Protein AF-A0A7W0K299-F1 (afdb_monomer_lite)

pLDDT: mean 93.39, std 6.29, range [63.47, 98.62]

Secondary structure (DSSP, 8-state):
-HHHHHHTTSSSEEEEES--HHHHHHHHHHHHHTT-EEEESSSSTTSEEEEE-HHHHHHHHHHH--

Foldseek 3Di:
DVLLCCLVVVDAKDKDFQDDCVVCVVSQVSNVVSVKHWDFLDDDPRGMIMIHHPVVCVVCSVVRPD

Sequence (66 aa):
LDLAWLAAGRVDAFFERGLQHWDWAAGRLLVEEAGGSVGWLDDGWPGMIAASGDELLAELRPFVSA

Structure (mmCIF, N/CA/C/O backbone):
data_AF-A0A7W0K299-F1
#
_entry.id   AF-A0A7W0K299-F1
#
loop_
_atom_site.group_PDB
_atom_site.id
_atom_site.type_symbol
_atom_site.label_atom_id
_atom_site.label_alt_id
_atom_site.label_comp_id
_atom_site.label_asym_id
_atom_site.label_entity_id
_atom_site.label_seq_id
_atom_site.pdbx_PDB_ins_code
_atom_site.Cartn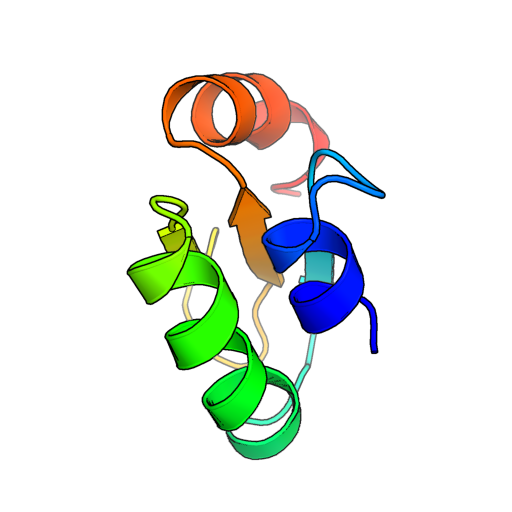_x
_atom_site.Cartn_y
_atom_site.Cartn_z
_atom_site.occupancy
_atom_site.B_iso_or_equiv
_atom_site.auth_seq_id
_atom_site.auth_comp_id
_atom_site.auth_asym_id
_atom_site.auth_atom_id
_atom_site.pdbx_PDB_model_num
ATOM 1 N N . LEU A 1 1 ? -3.113 -9.884 -4.833 1.00 93.19 1 LEU A N 1
ATOM 2 C CA . LEU A 1 1 ? -4.346 -9.876 -3.993 1.00 93.19 1 LEU A CA 1
ATOM 3 C C . LEU A 1 1 ? -4.098 -9.155 -2.674 1.00 93.19 1 LEU A C 1
ATOM 5 O O . LEU A 1 1 ? -5.018 -8.590 -2.099 1.00 93.19 1 LEU A O 1
ATOM 9 N N . ASP A 1 2 ? -2.848 -9.142 -2.240 1.00 98.00 2 ASP A N 1
ATOM 10 C CA . ASP A 1 2 ? -2.384 -8.711 -0.927 1.00 98.00 2 ASP A CA 1
ATOM 11 C C . ASP A 1 2 ? -2.700 -7.241 -0.656 1.00 98.00 2 ASP A C 1
ATOM 13 O O . ASP A 1 2 ? -3.265 -6.923 0.382 1.00 98.00 2 ASP A O 1
ATOM 17 N N . LEU A 1 3 ? -2.503 -6.355 -1.639 1.00 98.25 3 LEU A N 1
ATOM 18 C CA . LEU A 1 3 ? -2.901 -4.944 -1.524 1.00 98.25 3 LEU A CA 1
ATOM 19 C C . LEU A 1 3 ? -4.421 -4.750 -1.360 1.00 98.25 3 LEU A C 1
ATOM 21 O O . LEU A 1 3 ? -4.853 -3.843 -0.657 1.00 98.25 3 LEU A O 1
ATOM 25 N N . ALA A 1 4 ? -5.250 -5.614 -1.957 1.00 98.56 4 ALA A N 1
ATOM 26 C CA . ALA A 1 4 ? -6.701 -5.561 -1.762 1.00 98.56 4 ALA A CA 1
ATOM 27 C C . ALA A 1 4 ? -7.109 -6.100 -0.380 1.00 98.56 4 ALA A C 1
ATOM 29 O O . ALA A 1 4 ? -8.096 -5.655 0.202 1.00 98.56 4 ALA A O 1
ATOM 30 N N . TRP A 1 5 ? -6.359 -7.064 0.159 1.00 98.62 5 TRP A N 1
ATOM 31 C CA . TRP A 1 5 ? -6.526 -7.523 1.536 1.00 98.62 5 TRP A CA 1
ATOM 32 C C . TRP A 1 5 ? -6.092 -6.470 2.550 1.00 98.62 5 TRP A C 1
ATOM 34 O O . TRP A 1 5 ? -6.815 -6.275 3.524 1.00 98.62 5 TRP A O 1
ATOM 44 N N . LEU A 1 6 ? -4.995 -5.761 2.284 1.00 98.25 6 LEU A N 1
ATOM 45 C CA . LEU A 1 6 ? -4.545 -4.616 3.070 1.00 98.25 6 LEU A CA 1
ATOM 46 C C . LEU A 1 6 ? -5.610 -3.515 3.086 1.00 98.25 6 LEU A C 1
ATOM 48 O O . LEU A 1 6 ? -6.065 -3.121 4.153 1.00 98.25 6 LEU A O 1
ATOM 52 N N . ALA A 1 7 ? -6.094 -3.095 1.913 1.00 98.44 7 ALA A N 1
ATOM 53 C CA . ALA A 1 7 ? -7.155 -2.090 1.805 1.00 98.44 7 ALA A CA 1
ATOM 54 C C . ALA A 1 7 ? -8.451 -2.499 2.535 1.00 98.44 7 ALA A C 1
ATOM 56 O O . ALA A 1 7 ? -9.197 -1.654 3.019 1.00 98.44 7 ALA A O 1
ATOM 57 N N . ALA A 1 8 ? -8.724 -3.802 2.636 1.00 98.31 8 ALA A N 1
ATOM 58 C CA . ALA A 1 8 ? -9.872 -4.344 3.358 1.00 98.31 8 ALA A CA 1
ATOM 59 C C . ALA A 1 8 ? -9.611 -4.609 4.856 1.00 98.31 8 ALA A C 1
ATOM 61 O O . ALA A 1 8 ? -10.466 -5.210 5.507 1.00 98.31 8 ALA A O 1
ATOM 62 N N . GLY A 1 9 ? -8.441 -4.237 5.389 1.00 96.81 9 GLY A N 1
ATOM 63 C CA . GLY A 1 9 ? -8.073 -4.439 6.794 1.00 96.81 9 GLY A CA 1
ATOM 64 C C . GLY A 1 9 ? -7.905 -5.906 7.203 1.00 96.81 9 GLY A C 1
ATOM 65 O O . GLY A 1 9 ? -8.119 -6.251 8.361 1.00 96.81 9 GLY A O 1
ATOM 66 N N . ARG A 1 10 ? -7.584 -6.802 6.259 1.00 98.25 10 ARG A N 1
ATOM 67 C CA . ARG A 1 10 ? -7.326 -8.230 6.548 1.00 98.25 10 ARG A CA 1
ATOM 68 C C . ARG A 1 10 ? -5.881 -8.513 6.947 1.00 98.25 10 ARG A C 1
ATOM 70 O O . ARG A 1 10 ? -5.618 -9.541 7.562 1.00 98.25 10 ARG A O 1
ATOM 77 N N . VAL A 1 11 ? -4.970 -7.641 6.535 1.00 97.56 11 VAL A N 1
ATOM 78 C CA . VAL A 1 11 ? -3.548 -7.637 6.885 1.00 97.56 11 VAL A CA 1
ATOM 79 C C . VAL A 1 11 ? -3.138 -6.190 7.133 1.00 97.56 11 VAL A C 1
ATOM 81 O O . VAL A 1 11 ? -3.759 -5.288 6.573 1.00 97.56 11 VAL A O 1
ATOM 84 N N . ASP A 1 12 ? -2.101 -5.975 7.938 1.00 96.56 12 ASP A N 1
ATOM 85 C CA . ASP A 1 12 ? -1.700 -4.630 8.379 1.00 96.56 12 ASP A CA 1
ATOM 86 C C . ASP A 1 12 ? -0.597 -4.004 7.507 1.00 96.56 12 ASP A C 1
ATOM 88 O O . ASP A 1 12 ? -0.439 -2.782 7.458 1.00 96.56 12 ASP A O 1
ATOM 92 N N . ALA A 1 13 ? 0.174 -4.828 6.791 1.00 96.25 13 ALA A N 1
ATOM 93 C CA . ALA A 1 13 ? 1.238 -4.371 5.905 1.00 96.25 13 ALA A CA 1
ATOM 94 C C . ALA A 1 13 ? 1.492 -5.347 4.747 1.00 96.25 13 ALA A C 1
ATOM 96 O O . ALA A 1 13 ? 1.227 -6.546 4.840 1.00 96.25 13 ALA A O 1
ATOM 97 N N . PHE A 1 14 ? 2.055 -4.817 3.666 1.00 96.56 14 PHE A N 1
ATOM 98 C CA . PHE A 1 14 ? 2.561 -5.550 2.512 1.00 96.56 14 PHE A CA 1
ATOM 99 C C . PHE A 1 14 ? 3.960 -5.038 2.168 1.00 96.56 14 PHE A C 1
ATOM 101 O O . PHE A 1 14 ? 4.196 -3.833 2.224 1.00 96.56 14 PHE A O 1
ATOM 108 N N . PHE A 1 15 ? 4.874 -5.926 1.783 1.00 95.00 15 PHE A N 1
ATOM 109 C CA . PHE A 1 15 ? 6.147 -5.549 1.179 1.00 95.00 15 PHE A CA 1
ATOM 110 C C . PHE A 1 15 ? 6.675 -6.666 0.280 1.00 95.00 15 PHE A C 1
ATOM 112 O O . PHE A 1 15 ? 6.598 -7.841 0.635 1.00 95.00 15 PHE A O 1
ATOM 119 N N . GLU A 1 16 ? 7.214 -6.311 -0.884 1.00 94.88 16 GLU A N 1
ATOM 120 C CA . GLU A 1 16 ? 7.763 -7.271 -1.841 1.00 94.88 16 GLU A CA 1
ATOM 121 C C . GLU A 1 16 ? 8.799 -6.612 -2.759 1.00 94.88 16 GLU A C 1
ATOM 123 O O . GLU A 1 16 ? 8.667 -5.448 -3.147 1.00 94.88 16 GLU A O 1
ATOM 128 N N . ARG A 1 17 ? 9.843 -7.364 -3.121 1.00 93.31 17 ARG A N 1
ATOM 129 C CA . ARG A 1 17 ? 10.943 -6.889 -3.968 1.00 93.31 17 ARG A CA 1
ATOM 130 C C . ARG A 1 17 ? 10.762 -7.344 -5.415 1.00 93.31 17 ARG A C 1
ATOM 132 O O . ARG A 1 17 ? 10.415 -8.492 -5.668 1.00 93.31 17 ARG A O 1
ATOM 139 N N . GLY A 1 18 ? 11.080 -6.466 -6.366 1.00 93.25 18 GLY A N 1
ATOM 140 C CA . GLY A 1 18 ? 11.161 -6.823 -7.789 1.00 93.25 18 GLY A CA 1
ATOM 141 C C . GLY A 1 18 ? 9.827 -6.859 -8.540 1.00 93.25 18 GLY A C 1
ATOM 142 O O . GLY A 1 18 ? 9.795 -7.305 -9.689 1.00 93.25 18 GLY A O 1
ATOM 143 N N . LEU A 1 19 ? 8.749 -6.357 -7.933 1.00 95.44 19 LEU A N 1
ATOM 144 C CA . LEU A 1 19 ? 7.464 -6.201 -8.608 1.00 95.44 19 LEU A CA 1
ATOM 145 C C . LEU A 1 19 ? 7.564 -5.243 -9.793 1.00 95.44 19 LEU A C 1
ATOM 147 O O . LEU A 1 19 ? 8.212 -4.194 -9.733 1.00 95.44 19 LEU A O 1
ATOM 151 N N . GLN A 1 20 ? 6.875 -5.586 -10.873 1.00 95.81 20 GLN A N 1
ATOM 152 C CA . GLN A 1 20 ? 6.688 -4.689 -12.000 1.00 95.81 20 GLN A CA 1
ATOM 153 C C . GLN A 1 20 ? 5.635 -3.637 -11.658 1.00 95.81 20 GLN A C 1
ATOM 155 O O . GLN A 1 20 ? 4.770 -3.836 -10.808 1.00 95.81 20 GLN A O 1
ATOM 160 N N . HIS A 1 21 ? 5.665 -2.509 -12.367 1.00 94.94 21 HIS A N 1
ATOM 161 C CA . HIS A 1 21 ? 4.734 -1.399 -12.139 1.00 94.94 21 HIS A CA 1
ATOM 162 C C . HIS A 1 21 ? 3.258 -1.837 -12.184 1.00 94.94 21 HIS A C 1
ATOM 164 O O . HIS A 1 21 ? 2.442 -1.347 -11.408 1.00 94.94 21 HIS A O 1
ATOM 170 N N . TRP A 1 22 ? 2.909 -2.786 -13.058 1.00 97.06 22 TRP A N 1
ATOM 171 C CA . TRP A 1 22 ? 1.538 -3.287 -13.193 1.00 97.06 22 TRP A CA 1
ATOM 172 C C . TRP A 1 22 ? 1.095 -4.224 -12.063 1.00 97.06 22 TRP A C 1
ATOM 174 O O . TRP A 1 22 ? -0.108 -4.342 -11.841 1.00 97.06 22 TRP A O 1
ATOM 184 N N . ASP A 1 23 ? 2.020 -4.841 -11.324 1.00 96.94 23 ASP A N 1
ATOM 185 C CA . ASP A 1 23 ? 1.678 -5.784 -10.250 1.00 96.94 23 ASP A CA 1
ATOM 186 C C . ASP A 1 23 ? 1.039 -5.072 -9.045 1.00 96.94 23 ASP A C 1
ATOM 188 O O . ASP A 1 23 ? 0.225 -5.656 -8.329 1.00 96.94 23 ASP A O 1
ATOM 192 N N . TRP A 1 24 ? 1.359 -3.787 -8.844 1.00 96.31 24 TRP A N 1
ATOM 193 C CA . TRP A 1 24 ? 0.885 -3.000 -7.702 1.00 96.31 24 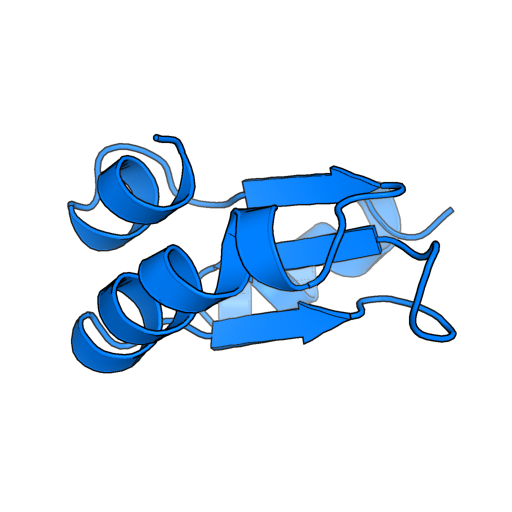TRP A CA 1
ATOM 194 C C . TRP A 1 24 ? 0.078 -1.750 -8.078 1.00 96.31 24 TRP A C 1
ATOM 196 O O . TRP A 1 24 ? -0.616 -1.217 -7.215 1.00 96.31 24 TRP A O 1
ATOM 206 N N . ALA A 1 25 ? 0.081 -1.301 -9.341 1.00 97.31 25 ALA A N 1
ATOM 207 C CA . ALA A 1 25 ? -0.613 -0.073 -9.757 1.00 97.31 25 ALA A CA 1
ATOM 208 C C . ALA A 1 25 ? -2.113 -0.052 -9.407 1.00 97.31 25 ALA A C 1
ATOM 210 O O . ALA A 1 25 ? -2.612 0.947 -8.897 1.00 97.31 25 ALA A O 1
ATOM 211 N N . ALA A 1 26 ? -2.837 -1.150 -9.646 1.00 98.31 26 ALA A N 1
ATOM 212 C CA . ALA A 1 26 ? -4.257 -1.226 -9.293 1.00 98.31 26 ALA A CA 1
ATOM 213 C C . ALA A 1 26 ? -4.467 -1.298 -7.772 1.00 98.31 26 ALA A C 1
ATOM 215 O O . ALA A 1 26 ? -5.384 -0.681 -7.237 1.00 98.31 26 ALA A O 1
ATOM 216 N N . GLY A 1 27 ? -3.601 -2.036 -7.073 1.00 98.31 27 GLY A N 1
ATOM 217 C CA . GLY A 1 27 ? -3.659 -2.168 -5.620 1.00 98.31 27 GLY A CA 1
ATOM 218 C C . GLY A 1 27 ? -3.362 -0.858 -4.895 1.00 98.31 27 GLY A C 1
ATOM 219 O O . GLY A 1 27 ? -4.012 -0.580 -3.896 1.00 98.31 27 GLY A O 1
ATOM 220 N N . ARG A 1 28 ? -2.456 -0.032 -5.435 1.00 98.00 28 ARG A N 1
ATOM 221 C CA . ARG A 1 28 ? -2.137 1.308 -4.928 1.00 98.00 28 ARG A CA 1
ATOM 222 C C . ARG A 1 28 ? -3.394 2.137 -4.702 1.00 98.00 28 ARG A C 1
ATOM 224 O O . ARG A 1 28 ? -3.596 2.610 -3.593 1.00 98.00 28 ARG A O 1
ATOM 231 N N . LEU A 1 29 ? -4.242 2.252 -5.725 1.00 98.44 29 LEU A N 1
ATOM 232 C CA . LEU A 1 29 ? -5.473 3.036 -5.635 1.00 98.44 29 LEU A CA 1
ATOM 233 C C . LEU A 1 29 ? -6.389 2.511 -4.522 1.00 98.44 29 LEU A C 1
ATOM 235 O O . LEU A 1 29 ? -6.968 3.296 -3.784 1.00 98.44 29 LEU A O 1
ATOM 239 N N . LEU A 1 30 ? -6.494 1.186 -4.369 1.00 98.62 30 LEU A N 1
ATOM 240 C CA . LEU A 1 30 ? -7.322 0.593 -3.318 1.00 98.62 30 LEU A CA 1
ATOM 241 C C . LEU A 1 30 ? -6.831 0.966 -1.918 1.00 98.62 30 LEU A C 1
ATOM 243 O O . LEU A 1 30 ? -7.655 1.305 -1.074 1.00 98.62 30 LEU A O 1
ATOM 247 N N . VAL A 1 31 ? -5.521 0.885 -1.656 1.00 98.44 31 VAL A N 1
ATOM 248 C CA . VAL A 1 31 ? -5.006 1.213 -0.317 1.00 98.44 31 VAL A CA 1
ATOM 249 C C . VAL A 1 31 ? -4.978 2.723 -0.073 1.00 98.44 31 VAL A C 1
ATOM 251 O O . VAL A 1 31 ? -5.318 3.127 1.033 1.00 98.44 31 VAL A O 1
ATOM 254 N N . GLU A 1 32 ? -4.684 3.551 -1.082 1.00 97.94 32 GLU A N 1
ATOM 255 C CA . GLU A 1 32 ? -4.740 5.018 -0.959 1.00 97.94 32 GLU A CA 1
ATOM 256 C C . GLU A 1 32 ? -6.164 5.506 -0.621 1.00 97.94 32 GLU A C 1
ATOM 258 O O . GLU A 1 32 ? -6.337 6.288 0.312 1.00 97.94 32 GLU A O 1
ATOM 263 N N . GLU A 1 33 ? -7.205 4.980 -1.278 1.00 98.44 33 GLU A N 1
ATOM 264 C CA . GLU A 1 33 ? -8.610 5.307 -0.960 1.00 98.44 33 GLU A CA 1
ATOM 265 C C . GLU A 1 33 ? -9.071 4.747 0.399 1.00 98.44 33 GLU A C 1
ATOM 267 O O . GLU A 1 33 ? -9.993 5.276 1.021 1.00 98.44 33 GLU A O 1
ATOM 272 N N . ALA A 1 34 ? -8.421 3.688 0.889 1.00 97.88 34 ALA A N 1
ATOM 273 C CA . ALA A 1 34 ? -8.627 3.162 2.238 1.00 97.88 34 ALA A CA 1
ATOM 274 C C . ALA A 1 34 ? -7.820 3.920 3.316 1.00 97.88 34 ALA A C 1
ATOM 276 O O . ALA A 1 34 ? -7.924 3.586 4.496 1.00 97.88 34 ALA A O 1
ATOM 277 N N . GLY A 1 35 ? -7.039 4.939 2.933 1.00 96.75 35 GLY A N 1
ATOM 278 C CA . GLY A 1 35 ? -6.262 5.784 3.843 1.00 96.75 35 GLY A CA 1
ATOM 279 C C . GLY A 1 35 ? -4.853 5.280 4.174 1.00 96.75 35 GLY A C 1
ATOM 280 O O . GLY A 1 35 ? -4.250 5.775 5.123 1.00 96.75 35 GLY A O 1
ATOM 281 N N . GLY A 1 36 ? -4.328 4.302 3.434 1.00 96.94 36 GLY A N 1
ATOM 282 C CA . GLY A 1 36 ? -2.939 3.854 3.546 1.00 96.94 36 GLY A CA 1
ATOM 283 C C . GLY A 1 36 ? -2.032 4.423 2.450 1.00 96.94 36 GLY A C 1
ATOM 284 O O . GLY A 1 36 ? -2.477 5.101 1.528 1.00 96.94 36 GLY A O 1
ATOM 285 N N . SER A 1 37 ? -0.747 4.097 2.531 1.00 96.12 37 SER A N 1
ATOM 286 C CA . SER A 1 37 ? 0.297 4.566 1.615 1.00 96.12 37 SER A CA 1
ATOM 287 C C . SER A 1 37 ? 0.939 3.388 0.884 1.00 96.12 37 SER A C 1
ATOM 289 O O . SER A 1 37 ? 1.106 2.322 1.473 1.00 96.12 37 SER A O 1
ATOM 291 N N . VAL A 1 38 ? 1.334 3.572 -0.384 1.00 95.88 38 VAL A N 1
ATOM 292 C CA . VAL A 1 38 ? 2.125 2.598 -1.163 1.00 95.88 38 VAL A CA 1
ATOM 293 C C . VAL A 1 38 ? 3.302 3.294 -1.834 1.00 95.88 38 VAL A C 1
ATOM 295 O O . VAL A 1 38 ? 3.130 4.324 -2.488 1.00 95.88 38 VAL A O 1
ATOM 298 N N . GLY A 1 39 ? 4.496 2.713 -1.745 1.00 92.94 39 GLY A N 1
ATOM 299 C CA . GLY A 1 39 ? 5.669 3.271 -2.407 1.00 92.94 39 GLY A CA 1
ATOM 300 C C . GLY A 1 39 ? 6.918 2.413 -2.292 1.00 92.94 39 GLY A C 1
ATOM 301 O O . GLY A 1 39 ? 6.906 1.334 -1.702 1.00 92.94 39 GLY A O 1
ATOM 302 N N . TRP A 1 40 ? 7.999 2.917 -2.881 1.00 92.06 40 TRP A N 1
ATOM 303 C CA . TRP A 1 40 ? 9.324 2.323 -2.748 1.00 92.06 40 TRP A CA 1
ATOM 304 C C . TRP A 1 40 ? 9.890 2.615 -1.357 1.00 92.06 40 TRP A C 1
ATOM 306 O O . TRP A 1 40 ? 9.855 3.760 -0.904 1.00 92.06 40 TRP A O 1
ATOM 316 N N . LEU A 1 41 ? 10.417 1.586 -0.694 1.00 88.38 41 LEU A N 1
ATOM 317 C CA . LEU A 1 41 ? 11.190 1.739 0.544 1.00 88.38 41 LEU A CA 1
ATOM 318 C C . LEU A 1 41 ? 12.674 2.042 0.280 1.00 88.38 41 LEU A C 1
ATOM 320 O O . LEU A 1 41 ? 13.360 2.522 1.180 1.00 88.38 41 LEU A O 1
ATOM 324 N N . ASP A 1 42 ? 13.159 1.759 -0.928 1.00 86.56 42 ASP A N 1
ATOM 325 C CA . ASP A 1 42 ? 14.545 1.914 -1.380 1.00 86.56 42 ASP A CA 1
ATOM 326 C C . ASP A 1 42 ? 14.608 2.577 -2.779 1.00 86.56 42 ASP A C 1
ATOM 328 O O . ASP A 1 42 ? 13.700 3.324 -3.153 1.00 86.56 42 ASP A O 1
ATOM 332 N N . ASP A 1 43 ? 15.690 2.351 -3.536 1.00 85.00 43 ASP A N 1
ATOM 333 C CA . ASP A 1 43 ? 16.120 3.113 -4.726 1.00 85.00 43 ASP A CA 1
ATOM 334 C C . ASP A 1 43 ? 15.231 2.981 -5.992 1.00 85.00 43 ASP A C 1
ATOM 336 O O . ASP A 1 43 ? 15.692 3.179 -7.119 1.00 85.00 43 ASP A O 1
ATOM 340 N N . GLY A 1 44 ? 13.937 2.686 -5.844 1.00 86.19 44 GLY A N 1
ATOM 341 C CA . GLY A 1 44 ? 13.011 2.493 -6.964 1.00 86.19 44 GLY A CA 1
ATOM 342 C C . GLY A 1 44 ? 13.170 1.126 -7.633 1.00 86.19 44 GLY A C 1
ATOM 343 O O . GLY A 1 44 ? 13.896 0.271 -7.145 1.00 86.19 44 GLY A O 1
ATOM 344 N N . TRP A 1 45 ? 12.479 0.877 -8.752 1.00 88.75 45 TRP A N 1
ATOM 345 C CA . TRP A 1 45 ? 12.495 -0.436 -9.423 1.00 88.75 45 TRP A CA 1
ATOM 346 C C . TRP A 1 45 ? 13.924 -0.888 -9.804 1.00 88.75 45 TRP A C 1
ATOM 348 O O . TRP A 1 45 ? 14.635 -0.109 -10.444 1.00 88.75 45 TRP A O 1
ATOM 358 N N . PRO A 1 46 ? 14.343 -2.139 -9.497 1.00 89.94 46 PRO A N 1
ATOM 359 C CA . PRO A 1 46 ? 13.570 -3.288 -8.989 1.00 89.94 46 PRO A CA 1
ATOM 360 C C . PRO A 1 46 ? 13.600 -3.450 -7.454 1.00 89.94 46 PRO A C 1
ATOM 362 O O . PRO A 1 46 ? 13.814 -4.542 -6.922 1.00 89.94 46 PRO A O 1
ATOM 365 N N . GLY A 1 47 ? 13.406 -2.350 -6.742 1.00 91.62 47 GLY A N 1
ATOM 366 C CA . GLY A 1 47 ? 13.427 -2.239 -5.294 1.00 91.62 47 GLY A CA 1
ATOM 367 C C . GLY A 1 47 ? 12.270 -2.921 -4.565 1.00 91.62 47 GLY A C 1
ATOM 368 O O . GLY A 1 47 ? 11.527 -3.739 -5.115 1.00 91.62 47 GLY A O 1
ATOM 369 N N . MET A 1 48 ? 12.153 -2.587 -3.290 1.00 92.81 48 MET A N 1
ATOM 370 C CA . MET A 1 48 ? 11.115 -3.014 -2.365 1.00 92.81 48 MET A CA 1
ATOM 371 C C . MET A 1 48 ? 9.910 -2.076 -2.476 1.00 92.81 48 MET A C 1
ATOM 373 O O . MET A 1 48 ? 9.998 -0.905 -2.106 1.00 92.81 48 MET A O 1
ATOM 377 N N . ILE A 1 49 ? 8.771 -2.588 -2.934 1.00 94.94 49 ILE A N 1
ATOM 378 C CA .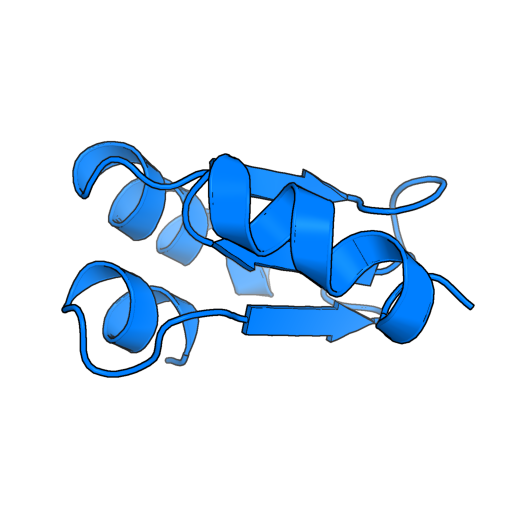 ILE A 1 49 ? 7.481 -1.923 -2.728 1.00 94.94 49 ILE A CA 1
ATOM 379 C C . ILE A 1 49 ? 7.000 -2.270 -1.330 1.00 94.94 49 ILE A C 1
ATOM 381 O O . ILE A 1 49 ? 7.078 -3.429 -0.935 1.00 94.94 49 ILE A O 1
ATOM 385 N N . ALA A 1 50 ? 6.453 -1.297 -0.611 1.00 95.81 50 ALA A N 1
ATOM 386 C CA . ALA A 1 50 ? 5.704 -1.548 0.606 1.00 95.81 50 ALA A CA 1
ATOM 387 C C . ALA A 1 50 ? 4.427 -0.721 0.678 1.00 95.81 50 ALA A C 1
ATOM 389 O O . ALA A 1 50 ? 4.308 0.333 0.047 1.00 95.81 50 ALA A O 1
ATOM 390 N N . ALA A 1 51 ? 3.475 -1.231 1.452 1.00 97.00 51 ALA A N 1
ATOM 391 C CA . ALA A 1 51 ? 2.205 -0.593 1.720 1.00 97.00 51 ALA A CA 1
ATOM 392 C C . ALA A 1 51 ? 1.745 -0.842 3.160 1.00 97.00 51 ALA A C 1
ATOM 394 O O . ALA A 1 51 ? 1.792 -1.976 3.635 1.00 97.00 51 ALA A O 1
ATOM 395 N N . SER A 1 52 ? 1.298 0.209 3.846 1.00 96.50 52 SER A N 1
ATOM 396 C CA . SER A 1 52 ? 0.682 0.166 5.182 1.00 96.50 52 SER A CA 1
ATOM 397 C C . SER A 1 52 ? 0.117 1.554 5.534 1.00 96.50 52 SER A C 1
ATOM 399 O O . SER A 1 52 ? 0.156 2.465 4.706 1.00 96.50 52 SER A O 1
ATOM 401 N N . GLY A 1 53 ? -0.388 1.736 6.755 1.00 94.00 53 GLY A N 1
ATOM 402 C CA . GLY A 1 53 ? -0.549 3.066 7.343 1.00 94.00 53 GLY A CA 1
ATOM 403 C C . GLY A 1 53 ? 0.812 3.687 7.684 1.00 94.00 53 GLY A C 1
ATOM 404 O O . GLY A 1 53 ? 1.772 2.969 7.966 1.00 94.00 53 GLY A O 1
ATOM 405 N N . ASP A 1 54 ? 0.899 5.019 7.670 1.00 88.75 54 ASP A N 1
ATOM 406 C CA . ASP A 1 54 ? 2.175 5.746 7.776 1.00 88.75 54 ASP A CA 1
ATOM 407 C C . ASP A 1 54 ? 2.978 5.413 9.047 1.00 88.75 54 ASP A C 1
ATOM 409 O O . ASP A 1 54 ? 4.200 5.271 8.993 1.00 88.75 54 ASP A O 1
ATOM 413 N N . GLU A 1 55 ? 2.298 5.252 10.186 1.00 92.12 55 GLU A N 1
ATOM 414 C CA . GLU A 1 55 ? 2.935 4.936 11.471 1.00 92.12 55 GLU A CA 1
ATOM 415 C C . GLU A 1 55 ? 3.576 3.540 11.464 1.00 92.12 55 GLU A C 1
ATOM 417 O O . GLU A 1 55 ? 4.763 3.395 11.764 1.00 92.12 55 GLU A O 1
ATOM 422 N N . LEU A 1 56 ? 2.824 2.523 11.031 1.00 92.62 56 LEU A N 1
ATOM 423 C CA . LEU A 1 56 ? 3.311 1.145 10.972 1.00 92.62 56 LEU A CA 1
ATOM 424 C C . LEU A 1 56 ? 4.400 0.978 9.905 1.00 92.62 56 LEU A C 1
ATOM 426 O O . LEU A 1 56 ? 5.384 0.273 10.127 1.00 92.62 56 LEU A O 1
ATOM 430 N N . LEU A 1 57 ? 4.285 1.662 8.763 1.00 87.94 57 LEU A N 1
ATOM 431 C CA . LEU A 1 57 ? 5.326 1.628 7.735 1.00 87.94 57 LEU A CA 1
ATOM 432 C C . LEU A 1 57 ? 6.661 2.178 8.265 1.00 87.94 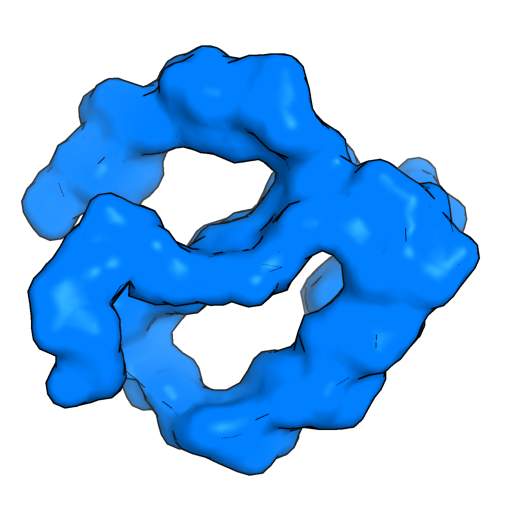57 LEU A C 1
ATOM 434 O O . LEU A 1 57 ? 7.723 1.620 7.976 1.00 87.94 57 LEU A O 1
ATOM 438 N N . ALA A 1 58 ? 6.615 3.250 9.062 1.00 88.38 58 ALA A N 1
ATOM 439 C CA . ALA A 1 58 ? 7.800 3.826 9.688 1.00 88.38 58 ALA A CA 1
ATOM 440 C C . ALA A 1 58 ? 8.433 2.878 10.722 1.00 88.38 58 ALA A C 1
ATOM 442 O O . ALA A 1 58 ? 9.664 2.785 10.772 1.00 88.38 58 ALA A O 1
ATOM 443 N N . GLU A 1 59 ? 7.614 2.162 11.499 1.00 91.50 59 GLU A N 1
ATOM 444 C CA . GLU A 1 59 ? 8.061 1.157 12.473 1.00 91.50 59 GLU A CA 1
ATOM 445 C C . GLU A 1 59 ? 8.700 -0.063 11.799 1.00 91.50 59 GLU A C 1
ATOM 447 O O . GLU A 1 59 ? 9.732 -0.554 12.256 1.00 91.50 59 GLU A O 1
ATOM 452 N N . LEU A 1 60 ? 8.125 -0.535 10.690 1.00 87.44 60 LEU A N 1
ATOM 453 C CA . LEU A 1 60 ? 8.604 -1.726 9.988 1.00 87.44 60 LEU A CA 1
ATOM 454 C C . LEU A 1 60 ? 9.861 -1.472 9.157 1.00 87.44 60 LEU A C 1
ATOM 456 O O . LEU A 1 60 ? 10.622 -2.407 8.900 1.00 87.44 60 LEU A O 1
ATOM 460 N N . ARG A 1 61 ? 10.119 -0.222 8.760 1.00 86.00 61 ARG A N 1
ATOM 461 C CA . ARG A 1 61 ? 11.239 0.136 7.881 1.00 86.00 61 ARG A CA 1
ATOM 462 C C . ARG A 1 61 ? 12.576 -0.519 8.272 1.00 86.00 61 ARG A C 1
ATOM 464 O O . ARG A 1 61 ? 13.148 -1.154 7.394 1.00 86.00 61 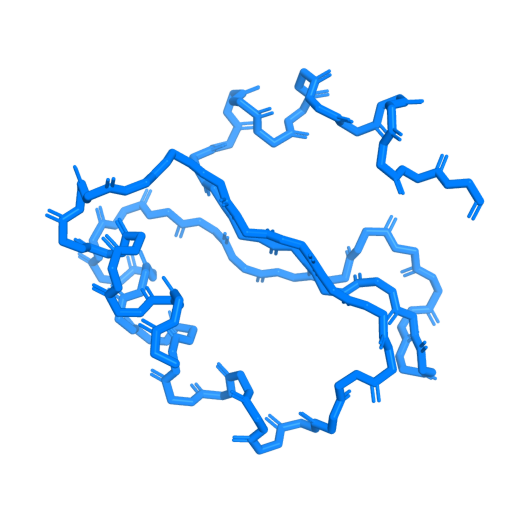ARG A O 1
ATOM 471 N N . PRO A 1 62 ? 13.055 -0.491 9.534 1.00 88.88 62 PRO A N 1
ATOM 472 C CA . PRO A 1 62 ? 14.343 -1.088 9.910 1.00 88.88 62 PRO A CA 1
ATOM 473 C C . PRO A 1 62 ? 14.440 -2.606 9.697 1.00 88.88 62 PRO A C 1
ATOM 475 O O . PRO A 1 62 ? 15.545 -3.133 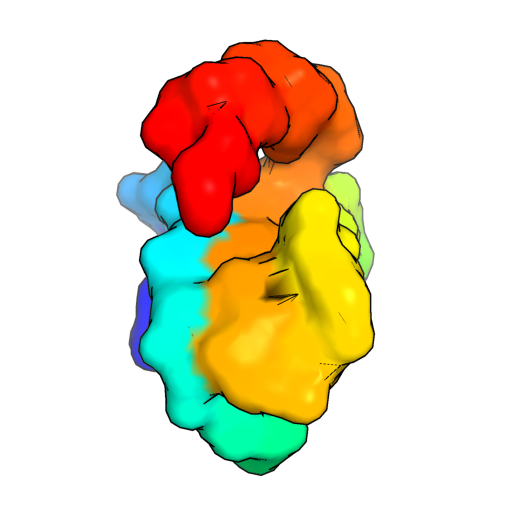9.621 1.00 88.88 62 PRO A O 1
ATOM 478 N N . PHE A 1 63 ? 13.309 -3.313 9.642 1.00 86.94 63 PHE A N 1
ATOM 479 C CA . PHE A 1 63 ? 13.264 -4.768 9.476 1.00 86.94 63 PHE A CA 1
ATOM 480 C C . PHE A 1 63 ? 13.105 -5.191 8.017 1.00 86.94 63 PHE A C 1
ATOM 482 O O . PHE A 1 63 ? 13.473 -6.306 7.654 1.00 86.94 63 PHE A O 1
ATOM 489 N N . VAL A 1 64 ? 12.528 -4.311 7.199 1.00 83.06 64 VAL A N 1
ATOM 490 C CA . VAL A 1 64 ? 12.139 -4.609 5.819 1.00 83.06 64 VAL A CA 1
ATOM 491 C C . VAL A 1 64 ? 13.118 -3.999 4.812 1.00 83.06 64 VAL A C 1
ATOM 493 O O . VAL A 1 64 ? 13.337 -4.576 3.750 1.00 83.06 64 VAL A O 1
ATOM 496 N N . SER A 1 65 ? 13.756 -2.869 5.136 1.00 70.12 65 SER A N 1
ATOM 497 C CA . SER A 1 65 ? 14.831 -2.303 4.317 1.00 70.12 65 SER A CA 1
ATOM 498 C C . SER A 1 65 ? 16.171 -2.958 4.670 1.00 70.12 65 SER A C 1
ATOM 500 O O . SER A 1 65 ? 16.784 -2.606 5.681 1.00 70.12 65 SER A O 1
ATOM 502 N N . ALA A 1 66 ? 16.611 -3.901 3.836 1.00 63.47 66 ALA A N 1
ATOM 503 C CA . ALA A 1 66 ? 17.956 -4.477 3.830 1.00 63.47 66 ALA A CA 1
ATOM 504 C C . ALA A 1 66 ? 18.611 -4.262 2.464 1.00 63.47 66 ALA A C 1
ATOM 506 O O . ALA A 1 66 ? 17.888 -4.421 1.445 1.00 63.47 66 ALA A O 1
#

Radius of gyration: 10.77 Å; chains: 1; bounding box: 28×16×26 Å